Protein AF-A0AAV7RKE3-F1 (afdb_monomer_lite)

Radius of gyration: 42.84 Å; chains: 1; bounding box: 115×54×84 Å

Structure (mmCIF, N/CA/C/O backbone):
data_AF-A0AAV7RKE3-F1
#
_entry.id   AF-A0AAV7RKE3-F1
#
loop_
_atom_site.group_PDB
_atom_site.id
_atom_site.type_symbol
_atom_site.label_atom_id
_atom_site.label_alt_id
_atom_site.label_comp_id
_atom_site.label_asym_id
_atom_site.label_entity_id
_atom_site.label_seq_id
_atom_site.pdbx_PDB_ins_code
_atom_site.Cartn_x
_atom_site.Cartn_y
_atom_site.Cartn_z
_atom_site.occupancy
_atom_site.B_iso_or_equiv
_atom_site.auth_seq_id
_atom_site.auth_comp_id
_atom_site.auth_asym_id
_atom_site.auth_atom_id
_atom_site.pdbx_PDB_model_num
ATOM 1 N N . MET A 1 1 ? 81.530 -43.177 -35.221 1.00 38.88 1 MET A N 1
ATOM 2 C CA . MET A 1 1 ? 80.229 -43.558 -35.793 1.00 38.88 1 MET A CA 1
ATOM 3 C C . MET A 1 1 ? 79.414 -42.283 -35.868 1.00 38.88 1 MET A C 1
ATOM 5 O O . MET A 1 1 ? 78.929 -41.837 -34.839 1.00 38.88 1 MET A O 1
ATOM 9 N N . ASP A 1 2 ? 79.504 -41.658 -37.044 1.00 41.25 2 ASP A N 1
ATOM 10 C CA . ASP A 1 2 ? 78.517 -40.848 -37.783 1.00 41.25 2 ASP A CA 1
ATOM 11 C C . ASP A 1 2 ? 77.630 -39.902 -36.951 1.00 41.25 2 ASP A C 1
ATOM 13 O O . ASP A 1 2 ? 76.794 -40.354 -36.177 1.00 41.25 2 ASP A O 1
ATOM 17 N N . LEU A 1 3 ? 77.849 -38.578 -36.924 1.00 44.31 3 LEU A N 1
ATOM 18 C CA . LEU A 1 3 ? 77.671 -37.556 -37.980 1.00 44.31 3 LEU A CA 1
ATOM 19 C C . LEU A 1 3 ? 76.342 -37.651 -38.743 1.00 44.31 3 LEU A C 1
ATOM 21 O O . LEU A 1 3 ? 76.188 -38.504 -39.607 1.00 44.31 3 LEU A O 1
ATOM 25 N N . CYS A 1 4 ? 75.461 -36.682 -38.472 1.00 41.50 4 CYS A N 1
ATOM 26 C CA . CYS A 1 4 ? 74.730 -35.918 -39.488 1.00 41.50 4 CYS A CA 1
ATOM 27 C C . CYS A 1 4 ? 74.447 -34.513 -38.927 1.00 41.50 4 CYS A C 1
ATOM 29 O O . CYS A 1 4 ? 73.535 -34.307 -38.126 1.00 41.50 4 CYS A O 1
ATOM 31 N N . GLU A 1 5 ? 75.311 -33.586 -39.332 1.00 41.19 5 GLU A N 1
ATOM 32 C CA . GLU A 1 5 ? 75.186 -32.130 -39.253 1.00 41.19 5 GLU A CA 1
ATOM 33 C C . GLU A 1 5 ? 74.242 -31.615 -40.353 1.00 41.19 5 GLU A C 1
ATOM 35 O O . GLU A 1 5 ? 73.958 -32.326 -41.319 1.00 41.19 5 GLU A O 1
ATOM 40 N N . GLY A 1 6 ? 73.796 -30.361 -40.242 1.00 36.50 6 GLY A N 1
ATOM 41 C CA . GLY A 1 6 ? 73.124 -29.683 -41.352 1.00 36.50 6 GLY A CA 1
ATOM 42 C C . GLY A 1 6 ? 72.354 -28.428 -40.962 1.00 36.50 6 GLY A C 1
ATOM 43 O O . GLY A 1 6 ? 71.167 -28.324 -41.256 1.00 36.50 6 GLY A O 1
ATOM 44 N N . VAL A 1 7 ? 73.015 -27.490 -40.286 1.00 48.03 7 VAL A N 1
ATOM 45 C CA . VAL A 1 7 ? 72.640 -26.070 -40.305 1.00 48.03 7 VAL A CA 1
ATOM 46 C C . VAL A 1 7 ? 73.562 -25.458 -41.348 1.00 48.03 7 VAL A C 1
ATOM 48 O O . VAL A 1 7 ? 74.752 -25.697 -41.223 1.00 48.03 7 VAL A O 1
ATOM 51 N N . ASP A 1 8 ? 73.030 -24.796 -42.378 1.00 40.38 8 ASP A N 1
ATOM 52 C CA . ASP A 1 8 ? 73.677 -23.680 -43.091 1.00 40.38 8 ASP A CA 1
ATOM 53 C C . ASP A 1 8 ? 72.902 -23.315 -44.365 1.00 40.38 8 ASP A C 1
ATOM 55 O O . ASP A 1 8 ? 72.666 -24.156 -45.231 1.00 40.38 8 ASP A O 1
ATOM 59 N N . ALA A 1 9 ? 72.547 -22.035 -44.477 1.00 40.62 9 ALA A N 1
ATOM 60 C CA . ALA A 1 9 ? 72.647 -21.229 -45.698 1.00 40.62 9 ALA A CA 1
ATOM 61 C C . ALA A 1 9 ? 72.200 -19.798 -45.331 1.00 40.62 9 ALA A C 1
ATOM 63 O O . ALA A 1 9 ? 71.018 -19.558 -45.105 1.00 40.62 9 ALA A O 1
ATOM 64 N N . HIS A 1 10 ? 73.136 -18.925 -44.958 1.00 37.94 10 HIS A N 1
ATOM 65 C CA . HIS A 1 10 ? 73.900 -18.015 -45.827 1.00 37.94 10 HIS A CA 1
ATOM 66 C C . HIS A 1 10 ? 73.144 -16.722 -46.174 1.00 37.94 10 HIS A C 1
ATOM 68 O O . HIS A 1 10 ? 72.184 -16.734 -46.939 1.00 37.94 10 HIS A O 1
ATOM 74 N N . ASP A 1 11 ? 73.658 -15.618 -45.627 1.00 39.56 11 ASP A N 1
ATOM 75 C CA . ASP A 1 11 ? 73.337 -14.237 -45.988 1.00 39.56 11 ASP A CA 1
ATOM 76 C C . ASP A 1 11 ? 73.749 -13.897 -47.441 1.00 39.56 11 ASP A C 1
ATOM 78 O O . ASP A 1 11 ? 74.844 -14.253 -47.884 1.00 39.56 11 ASP A O 1
ATOM 82 N N . ASP A 1 12 ? 72.821 -13.206 -48.118 1.00 44.16 12 ASP A N 1
ATOM 83 C CA . ASP A 1 12 ? 72.813 -12.265 -49.262 1.00 44.16 12 ASP A CA 1
ATOM 84 C C . ASP A 1 12 ? 74.003 -12.120 -50.242 1.00 44.16 12 ASP A C 1
ATOM 86 O O . ASP A 1 12 ? 75.181 -12.133 -49.880 1.00 44.16 12 ASP A O 1
ATOM 90 N N . PRO A 1 13 ? 73.693 -11.743 -51.505 1.00 47.22 13 PRO A N 1
ATOM 91 C CA . PRO A 1 13 ? 74.026 -10.361 -51.869 1.00 47.22 13 PRO A CA 1
ATOM 92 C C . PRO A 1 13 ? 72.956 -9.605 -52.679 1.00 47.22 13 PRO A C 1
ATOM 94 O O . PRO A 1 13 ? 72.326 -10.111 -53.607 1.00 47.22 13 PRO A O 1
ATOM 97 N N . ILE A 1 14 ? 72.860 -8.313 -52.358 1.00 47.78 14 ILE A N 1
ATOM 98 C CA . ILE A 1 14 ? 72.198 -7.245 -53.113 1.00 47.78 14 ILE A CA 1
ATOM 99 C C . ILE A 1 14 ? 72.732 -7.185 -54.550 1.00 47.78 14 ILE A C 1
ATOM 101 O O . ILE A 1 14 ? 73.935 -7.020 -54.758 1.00 47.78 14 ILE A O 1
ATOM 105 N N . LEU A 1 15 ? 71.833 -7.184 -55.540 1.00 38.34 15 LEU A N 1
ATOM 106 C CA . LEU A 1 15 ? 72.130 -6.685 -56.883 1.00 38.34 15 LEU A CA 1
ATOM 107 C C . LEU A 1 15 ? 70.871 -6.131 -57.568 1.00 38.34 15 LEU A C 1
ATOM 109 O O . LEU A 1 15 ? 70.030 -6.895 -58.022 1.00 38.34 15 LEU A O 1
ATOM 113 N N . ASN A 1 16 ? 70.862 -4.795 -57.710 1.00 36.22 16 ASN A N 1
ATOM 114 C CA . ASN A 1 16 ? 70.240 -4.003 -58.785 1.00 36.22 16 ASN A CA 1
ATOM 115 C C . ASN A 1 16 ? 68.702 -4.040 -58.931 1.00 36.22 16 ASN A C 1
ATOM 117 O O . ASN A 1 16 ? 68.051 -5.040 -58.704 1.00 36.22 16 ASN A O 1
ATOM 121 N N . LEU A 1 17 ? 67.997 -3.016 -59.400 1.00 38.38 17 LEU A N 1
ATOM 122 C CA . LEU A 1 17 ? 68.273 -1.661 -59.871 1.00 38.38 17 LEU A CA 1
ATOM 123 C C . LEU A 1 17 ? 66.873 -1.063 -60.109 1.00 38.38 17 LEU A C 1
ATOM 125 O O . LEU A 1 17 ? 65.964 -1.769 -60.533 1.00 38.38 17 LEU A O 1
ATOM 129 N N . MET A 1 18 ? 66.717 0.224 -59.810 1.00 41.56 18 MET A N 1
ATOM 130 C CA . MET A 1 18 ? 65.659 1.135 -60.270 1.00 41.56 18 MET A CA 1
ATOM 131 C C . MET A 1 18 ? 64.805 0.622 -61.450 1.00 41.56 18 MET A C 1
ATOM 133 O O . MET A 1 18 ? 65.352 0.361 -62.520 1.00 41.56 18 MET A O 1
ATOM 137 N N . GLY A 1 19 ? 63.471 0.621 -61.328 1.00 39.88 19 GLY A N 1
ATOM 138 C CA . GLY A 1 19 ? 62.633 0.592 -62.531 1.00 39.88 19 GLY A CA 1
ATOM 139 C C . GLY A 1 19 ? 61.206 0.083 -62.384 1.00 39.88 19 GLY A C 1
ATOM 140 O O . GLY A 1 19 ? 60.963 -1.105 -62.516 1.00 39.88 19 GLY A O 1
ATOM 141 N N . THR A 1 20 ? 60.279 1.037 -62.269 1.00 43.44 20 THR A N 1
ATOM 142 C CA . THR A 1 20 ? 58.909 1.021 -62.825 1.00 43.44 20 THR A CA 1
ATOM 143 C C . THR A 1 20 ? 57.912 -0.027 -62.319 1.00 43.44 20 THR A C 1
ATOM 145 O O . THR A 1 20 ? 58.087 -1.232 -62.446 1.00 43.44 20 THR A O 1
ATOM 148 N N . GLY A 1 21 ? 56.813 0.495 -61.769 1.00 50.25 21 GLY A N 1
ATOM 149 C CA . GLY A 1 21 ? 55.767 -0.256 -61.095 1.00 50.25 21 GLY A CA 1
ATOM 150 C C . GLY A 1 21 ? 55.020 -1.255 -61.969 1.00 50.25 21 GLY A C 1
ATOM 151 O O . GLY A 1 21 ? 54.768 -1.027 -63.150 1.00 50.25 21 GLY A O 1
ATOM 152 N N . ILE A 1 22 ? 54.594 -2.331 -61.318 1.00 40.78 22 ILE A N 1
ATOM 153 C CA . ILE A 1 22 ? 53.557 -3.230 -61.802 1.00 40.78 22 ILE A CA 1
ATOM 154 C C . ILE A 1 22 ? 52.676 -3.536 -60.591 1.00 40.78 22 ILE A C 1
ATOM 156 O O . ILE A 1 22 ? 53.090 -4.226 -59.661 1.00 40.78 22 ILE A O 1
ATOM 160 N N . ALA A 1 23 ? 51.474 -2.960 -60.580 1.00 46.78 23 ALA A N 1
ATOM 161 C CA . ALA A 1 23 ? 50.403 -3.432 -59.718 1.00 46.78 23 ALA A CA 1
ATOM 162 C C . ALA A 1 23 ? 50.054 -4.858 -60.166 1.00 46.78 23 ALA A C 1
ATOM 164 O O . ALA A 1 23 ? 49.693 -5.077 -61.321 1.00 46.78 23 ALA A O 1
ATOM 165 N N . LEU A 1 24 ? 50.217 -5.826 -59.268 1.00 51.19 24 LEU A N 1
ATOM 166 C CA . LEU A 1 24 ? 49.748 -7.196 -59.449 1.00 51.19 24 LEU A CA 1
ATOM 167 C C . LEU A 1 24 ? 48.619 -7.452 -58.447 1.00 51.19 24 LEU A C 1
ATOM 169 O O . LEU A 1 24 ? 48.775 -8.239 -57.517 1.00 51.19 24 LEU A O 1
ATOM 173 N N . ASP A 1 25 ? 47.482 -6.774 -58.600 1.00 51.16 25 ASP A N 1
ATOM 174 C CA . ASP A 1 25 ? 46.241 -7.211 -57.968 1.00 51.16 25 ASP A CA 1
ATOM 175 C C . ASP A 1 25 ? 45.499 -8.139 -58.937 1.00 51.16 25 ASP A C 1
ATOM 177 O O . ASP A 1 25 ? 44.834 -7.738 -59.887 1.00 51.16 25 ASP A O 1
ATOM 181 N N . GLY A 1 26 ? 45.669 -9.442 -58.712 1.00 60.81 26 GLY A N 1
ATOM 182 C CA . GLY A 1 26 ? 45.056 -10.511 -59.495 1.00 60.81 26 GLY A CA 1
ATOM 183 C C . GLY A 1 26 ? 43.530 -10.547 -59.391 1.00 60.81 26 GLY A C 1
ATOM 184 O O . GLY A 1 26 ? 42.969 -11.455 -58.783 1.00 60.81 26 GLY A O 1
ATOM 185 N N . THR A 1 27 ? 42.839 -9.610 -60.037 1.00 63.62 27 THR A N 1
ATOM 186 C CA . THR A 1 27 ? 41.395 -9.691 -60.258 1.00 63.62 27 THR A CA 1
ATOM 187 C C . THR A 1 27 ? 41.108 -9.923 -61.738 1.00 63.62 27 THR A C 1
ATOM 189 O O . THR A 1 27 ? 41.382 -9.097 -62.605 1.00 63.62 27 THR A O 1
ATOM 192 N N . CYS A 1 28 ? 40.554 -11.099 -62.051 1.00 56.06 28 CYS A N 1
ATOM 193 C CA . CYS A 1 28 ? 39.957 -11.342 -63.361 1.00 56.06 28 CYS A CA 1
ATOM 194 C C . CYS A 1 28 ? 38.825 -10.323 -63.586 1.00 56.06 28 CYS A C 1
ATOM 196 O O . CYS A 1 28 ? 37.996 -10.156 -62.685 1.00 56.06 28 CYS A O 1
ATOM 198 N N . PRO A 1 29 ? 38.732 -9.676 -64.764 1.00 65.31 29 PRO A N 1
ATOM 199 C CA . PRO A 1 29 ? 37.670 -8.722 -65.052 1.00 65.31 29 PRO A CA 1
ATOM 200 C C . PRO A 1 29 ? 36.319 -9.446 -65.086 1.00 65.31 29 PRO A C 1
ATOM 202 O O . PRO A 1 29 ? 35.909 -10.051 -66.076 1.00 65.31 29 PRO A O 1
ATOM 205 N N . SER A 1 30 ? 35.622 -9.400 -63.955 1.00 69.44 30 SER A N 1
ATOM 206 C CA . SER A 1 30 ? 34.231 -9.809 -63.835 1.00 69.44 30 SER A CA 1
ATOM 207 C C . SER A 1 30 ? 33.377 -8.891 -64.712 1.00 69.44 30 SER A C 1
ATOM 209 O O . SER A 1 30 ? 33.377 -7.677 -64.530 1.00 69.44 30 SER A O 1
ATOM 211 N N . LYS A 1 31 ? 32.585 -9.466 -65.628 1.00 80.25 31 LYS A N 1
ATOM 212 C CA . LYS A 1 31 ? 31.555 -8.734 -66.396 1.00 80.25 31 LYS A CA 1
ATOM 213 C C . LYS A 1 31 ? 30.445 -8.152 -65.505 1.00 80.25 31 LYS A C 1
ATOM 215 O O . LYS A 1 31 ? 29.599 -7.403 -65.988 1.00 80.25 31 LYS A O 1
ATOM 220 N N . PHE A 1 32 ? 30.418 -8.512 -64.223 1.00 80.81 32 PHE A N 1
ATOM 221 C CA . PHE A 1 32 ? 29.442 -8.036 -63.256 1.00 80.81 32 PHE A CA 1
ATOM 222 C C . PHE A 1 32 ? 29.970 -6.833 -62.484 1.00 80.81 32 PHE A C 1
ATOM 224 O O . PHE A 1 32 ? 31.133 -6.797 -62.076 1.00 80.81 32 PHE A O 1
ATOM 231 N N . LYS A 1 33 ? 29.071 -5.875 -62.243 1.00 82.38 33 LYS A N 1
ATOM 232 C CA . LYS A 1 33 ? 29.324 -4.747 -61.346 1.00 82.38 33 LYS A CA 1
ATOM 233 C C . LYS A 1 33 ? 29.688 -5.267 -59.946 1.00 82.38 33 LYS A C 1
ATOM 235 O O . LYS A 1 33 ? 29.134 -6.290 -59.528 1.00 82.38 33 LYS A O 1
ATOM 240 N N . PRO A 1 34 ? 30.577 -4.573 -59.213 1.00 83.31 34 PRO A N 1
ATOM 241 C CA . PRO A 1 34 ? 30.867 -4.914 -57.827 1.00 83.31 34 PRO A CA 1
ATOM 242 C C . PRO A 1 34 ? 29.577 -4.924 -57.000 1.00 83.31 34 PRO A C 1
ATOM 244 O O . PRO A 1 34 ? 28.627 -4.189 -57.292 1.00 83.31 34 PRO A O 1
ATOM 247 N N . LYS A 1 35 ? 29.535 -5.787 -55.978 1.00 83.19 35 LYS A N 1
ATOM 248 C CA . LYS A 1 35 ? 28.378 -5.886 -55.081 1.00 83.19 35 LYS A CA 1
ATOM 249 C C . LYS A 1 35 ? 28.107 -4.521 -54.446 1.00 83.19 35 LYS A C 1
ATOM 251 O O . LYS A 1 35 ? 29.038 -3.827 -54.043 1.00 83.19 35 LYS A O 1
ATOM 256 N N . SER A 1 36 ? 26.830 -4.155 -54.363 1.00 84.56 36 SER A N 1
ATOM 257 C CA . SER A 1 36 ? 26.408 -2.920 -53.706 1.00 84.56 36 SER A CA 1
ATOM 258 C C . SER A 1 36 ? 26.825 -2.930 -52.234 1.00 84.56 36 SER A C 1
ATOM 260 O O . SER A 1 36 ? 26.585 -3.911 -51.533 1.00 84.56 36 SER A O 1
ATOM 262 N N . THR A 1 37 ? 27.409 -1.828 -51.768 1.00 84.94 3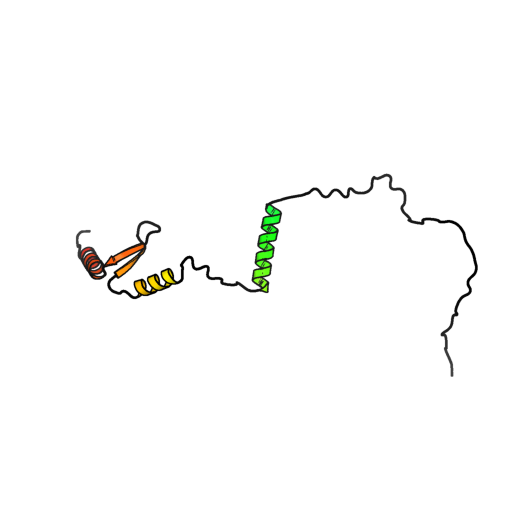7 THR A N 1
ATOM 263 C CA . THR A 1 37 ? 27.663 -1.547 -50.345 1.00 84.94 37 THR A CA 1
ATOM 264 C C . THR A 1 37 ? 26.482 -0.840 -49.677 1.00 84.94 37 THR A C 1
ATOM 266 O O . THR A 1 37 ? 26.589 -0.404 -48.533 1.00 84.94 37 THR A O 1
ATOM 269 N N . PHE A 1 38 ? 25.355 -0.700 -50.384 1.00 81.94 38 PHE A N 1
ATOM 270 C CA . PHE A 1 38 ? 24.173 -0.030 -49.865 1.00 81.94 38 PHE A CA 1
ATOM 271 C C . PHE A 1 38 ? 23.585 -0.804 -48.686 1.00 81.94 38 PHE A C 1
ATOM 273 O O . PHE A 1 38 ? 22.974 -1.861 -48.848 1.00 81.94 38 PHE A O 1
ATOM 280 N N . LEU A 1 39 ? 23.749 -0.226 -47.504 1.00 72.94 39 LEU A N 1
ATOM 281 C CA . LEU A 1 39 ? 23.026 -0.586 -46.301 1.00 72.94 39 LEU A CA 1
ATOM 282 C C . LEU A 1 39 ? 21.992 0.523 -46.084 1.00 72.94 39 LEU A C 1
ATOM 284 O O . LEU A 1 39 ? 22.387 1.640 -45.735 1.00 72.94 39 LEU A O 1
ATOM 288 N N . PRO A 1 40 ? 20.695 0.283 -46.352 1.00 72.56 40 PRO A N 1
ATOM 289 C CA . PRO A 1 40 ? 19.687 1.284 -46.048 1.00 72.56 40 PRO A CA 1
ATOM 290 C C . PRO A 1 40 ? 19.711 1.566 -44.547 1.00 72.56 40 PRO A C 1
ATOM 292 O O . PRO A 1 40 ? 19.945 0.662 -43.743 1.00 72.56 40 PRO A O 1
ATOM 295 N N . ALA A 1 41 ? 19.444 2.812 -44.161 1.00 71.94 41 ALA A N 1
ATOM 296 C CA . ALA A 1 41 ? 19.176 3.137 -42.769 1.00 71.94 41 ALA A CA 1
ATOM 297 C C . ALA A 1 41 ? 17.845 2.474 -42.373 1.00 71.94 41 ALA A C 1
ATOM 299 O O . ALA A 1 41 ? 16.771 3.040 -42.563 1.00 71.94 41 ALA A O 1
ATOM 300 N N . ILE A 1 42 ? 17.914 1.229 -41.902 1.00 74.12 42 ILE A N 1
ATOM 301 C CA . ILE A 1 42 ? 16.763 0.489 -41.392 1.00 74.12 42 ILE A CA 1
ATOM 302 C C . ILE A 1 42 ? 16.583 0.926 -39.942 1.00 74.12 42 ILE A C 1
ATOM 304 O O . ILE A 1 42 ? 17.246 0.409 -39.048 1.00 74.12 42 ILE A O 1
ATOM 308 N N . HIS A 1 43 ? 15.698 1.891 -39.714 1.00 77.88 43 HIS A N 1
ATOM 309 C CA . HIS A 1 43 ? 15.126 2.097 -38.391 1.00 77.88 43 HIS A CA 1
ATOM 310 C C . HIS A 1 43 ? 13.888 1.211 -38.290 1.00 77.88 43 HIS A C 1
ATOM 312 O O . HIS A 1 43 ? 12.955 1.335 -39.085 1.00 77.88 43 HIS A O 1
ATOM 318 N N . CYS A 1 44 ? 13.920 0.256 -37.370 1.00 82.06 44 CYS A N 1
ATOM 319 C CA . CYS A 1 44 ? 12.815 -0.651 -37.138 1.00 82.06 44 CYS A CA 1
ATOM 320 C C . CYS A 1 44 ? 12.573 -0.724 -35.640 1.00 82.06 44 CYS A C 1
ATOM 322 O O . CYS A 1 44 ? 13.360 -1.335 -34.919 1.00 82.06 44 CYS A O 1
ATOM 324 N N . ASP A 1 45 ? 11.443 -0.173 -35.200 1.00 87.69 45 ASP A N 1
ATOM 325 C CA . ASP A 1 45 ? 11.040 -0.189 -33.792 1.00 87.69 45 ASP A CA 1
ATOM 326 C C . ASP A 1 45 ? 11.069 -1.605 -33.204 1.00 87.69 45 ASP A C 1
ATOM 328 O O . ASP A 1 45 ? 11.410 -1.804 -32.041 1.00 87.69 45 ASP A O 1
ATOM 332 N N . ALA A 1 46 ? 10.745 -2.619 -34.016 1.00 87.56 46 ALA A N 1
ATOM 333 C CA . ALA A 1 46 ? 10.781 -4.012 -33.589 1.00 87.56 46 ALA A CA 1
ATOM 334 C C . ALA A 1 46 ? 12.203 -4.484 -33.241 1.00 87.56 46 ALA A C 1
ATOM 336 O O . ALA A 1 46 ? 12.372 -5.219 -32.266 1.00 87.56 46 ALA A O 1
ATOM 337 N N . LEU A 1 47 ? 13.218 -4.051 -33.998 1.00 87.88 47 LEU A N 1
ATOM 338 C CA . LEU A 1 47 ? 14.620 -4.360 -33.708 1.00 87.88 47 LEU A CA 1
ATOM 339 C C . LEU A 1 47 ? 15.097 -3.615 -32.459 1.00 87.88 47 LEU A C 1
ATOM 341 O O . LEU A 1 47 ? 15.725 -4.232 -31.602 1.00 87.88 47 LEU A O 1
ATOM 345 N N . ASP A 1 48 ? 14.713 -2.350 -32.294 1.00 90.69 48 ASP A N 1
ATOM 346 C CA . ASP A 1 48 ? 15.091 -1.546 -31.125 1.00 90.69 48 ASP A CA 1
ATOM 347 C C . ASP A 1 48 ? 14.460 -2.088 -29.829 1.00 90.69 48 ASP A C 1
ATOM 349 O O . ASP A 1 48 ? 15.099 -2.183 -28.776 1.00 90.69 48 ASP A O 1
ATOM 353 N N . VAL A 1 49 ? 13.189 -2.503 -29.893 1.00 95.31 49 VAL A N 1
ATOM 354 C CA . VAL A 1 49 ? 12.491 -3.159 -28.777 1.00 95.31 49 VAL A CA 1
ATOM 355 C C . VAL A 1 49 ? 13.159 -4.485 -28.432 1.00 95.31 49 VAL A C 1
ATOM 357 O O . VAL A 1 49 ? 13.362 -4.777 -27.248 1.00 95.31 49 VAL A O 1
ATOM 360 N N . PHE A 1 50 ? 13.503 -5.277 -29.447 1.00 94.88 50 PHE A N 1
ATOM 361 C CA . PHE A 1 50 ? 14.184 -6.551 -29.263 1.00 94.88 50 PHE A CA 1
ATOM 362 C C . PHE A 1 50 ? 15.557 -6.364 -28.606 1.00 94.88 50 PHE A C 1
ATOM 364 O O . PHE A 1 50 ? 15.844 -7.014 -27.597 1.00 94.88 50 PHE A O 1
ATOM 371 N N . GLU A 1 51 ? 16.373 -5.440 -29.118 1.00 94.56 51 GLU A N 1
ATOM 372 C CA . GLU A 1 51 ? 17.688 -5.108 -28.567 1.00 94.56 51 GLU A CA 1
ATOM 373 C C . GLU A 1 51 ? 17.577 -4.683 -27.099 1.00 94.56 51 GLU A C 1
ATOM 375 O O . GLU A 1 51 ? 18.306 -5.186 -26.232 1.00 94.56 51 GLU A O 1
ATOM 380 N N . ARG A 1 52 ? 16.618 -3.804 -26.790 1.00 94.44 52 ARG A N 1
ATOM 381 C CA . ARG A 1 52 ? 16.362 -3.337 -25.425 1.00 94.44 52 ARG A CA 1
ATOM 382 C C . ARG A 1 52 ? 15.999 -4.484 -24.487 1.00 94.44 52 ARG A C 1
ATOM 384 O O . ARG A 1 52 ? 16.550 -4.565 -23.384 1.00 94.44 52 A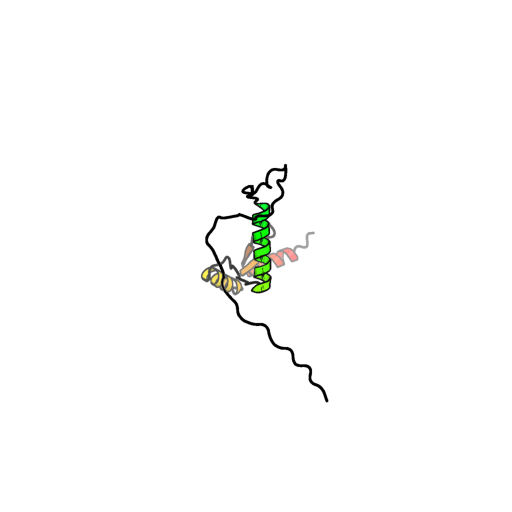RG A O 1
ATOM 391 N N . GLU A 1 53 ? 15.085 -5.364 -24.893 1.00 95.31 53 GLU A N 1
ATOM 392 C CA . GLU A 1 53 ? 14.616 -6.447 -24.024 1.00 95.31 53 GLU A CA 1
ATOM 393 C C . GLU A 1 53 ? 15.693 -7.520 -23.82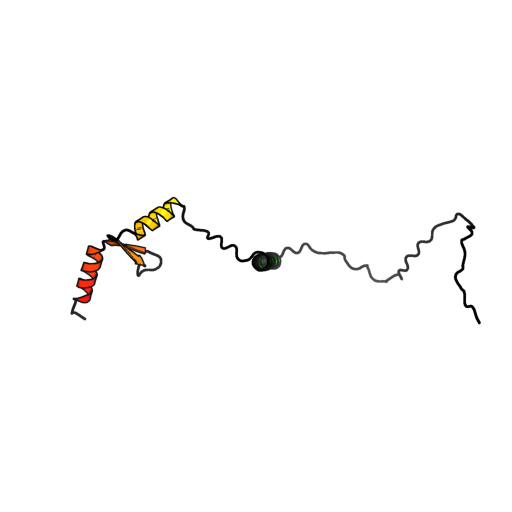4 1.00 95.31 53 GLU A C 1
ATOM 395 O O . GLU A 1 53 ? 15.891 -7.988 -22.701 1.00 95.31 53 GLU A O 1
ATOM 400 N N . MET A 1 54 ? 16.461 -7.850 -24.865 1.00 95.94 54 MET A N 1
ATOM 401 C CA . MET A 1 54 ? 17.606 -8.758 -24.747 1.00 95.94 54 MET A CA 1
ATOM 402 C C . MET A 1 54 ? 18.689 -8.182 -23.835 1.00 95.94 54 MET A C 1
ATOM 404 O O . MET A 1 54 ? 19.167 -8.859 -22.923 1.00 95.94 54 MET A O 1
ATOM 408 N N . THR A 1 55 ? 19.017 -6.899 -23.994 1.00 93.94 55 THR A N 1
ATOM 409 C CA . THR A 1 55 ? 19.988 -6.213 -23.132 1.00 93.94 55 THR A CA 1
ATOM 410 C C . THR A 1 55 ? 19.546 -6.229 -21.668 1.00 93.94 55 THR A C 1
ATOM 412 O O . THR A 1 55 ? 20.351 -6.475 -20.767 1.00 93.94 55 THR A 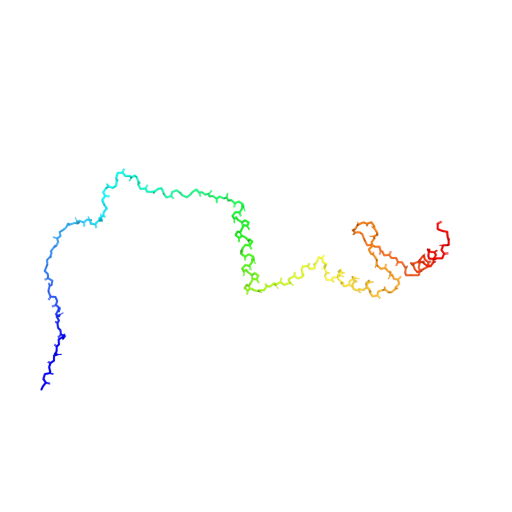O 1
ATOM 415 N N . LYS A 1 56 ? 18.254 -6.006 -21.407 1.00 92.25 56 LYS A N 1
ATOM 416 C CA . LYS A 1 56 ? 17.662 -6.090 -20.066 1.00 92.25 56 LYS A CA 1
ATOM 417 C C . LYS A 1 56 ? 17.774 -7.500 -19.480 1.00 92.25 56 LYS A C 1
ATOM 419 O O . LYS A 1 56 ? 18.135 -7.632 -18.310 1.00 92.25 56 LYS A O 1
ATOM 424 N N . GLN A 1 57 ? 17.519 -8.543 -20.271 1.00 90.25 57 GLN A N 1
ATOM 425 C CA . GLN A 1 57 ? 17.676 -9.933 -19.830 1.00 90.25 57 GLN A CA 1
ATOM 426 C C . GLN A 1 57 ? 19.134 -10.266 -19.489 1.00 90.25 57 GLN A C 1
ATOM 428 O O . GLN A 1 57 ? 19.400 -10.796 -18.411 1.00 90.25 57 GLN A O 1
ATOM 433 N N . VAL A 1 58 ? 20.092 -9.880 -20.338 1.00 94.56 58 VAL A N 1
ATOM 434 C CA . VAL A 1 58 ? 21.529 -10.091 -20.083 1.00 94.56 58 VAL A CA 1
ATOM 435 C C . VAL A 1 58 ? 21.985 -9.356 -18.821 1.00 94.56 58 VAL A C 1
ATOM 437 O O . VAL A 1 58 ? 22.690 -9.932 -17.992 1.00 94.56 58 VAL A O 1
ATOM 440 N N . LYS A 1 59 ? 21.548 -8.104 -18.625 1.00 91.19 59 LYS A N 1
ATOM 441 C CA . LYS A 1 59 ? 21.830 -7.338 -17.399 1.00 91.19 59 LYS A CA 1
ATOM 442 C C . LYS A 1 59 ? 21.253 -8.025 -16.160 1.00 91.19 59 LYS A C 1
ATOM 444 O O . LYS A 1 59 ? 21.957 -8.146 -15.162 1.00 91.19 59 LYS A O 1
ATOM 449 N N . LYS A 1 60 ? 20.018 -8.531 -16.233 1.00 88.12 60 LYS A N 1
ATOM 450 C CA . LYS A 1 60 ? 19.382 -9.287 -15.143 1.00 88.12 60 LYS A CA 1
ATOM 451 C C . LYS A 1 60 ? 20.154 -10.564 -14.794 1.00 88.12 60 LYS A C 1
ATOM 453 O O . LYS A 1 60 ? 20.270 -10.885 -13.617 1.00 88.12 60 LYS A O 1
ATOM 458 N N . LEU A 1 61 ? 20.685 -11.280 -15.788 1.00 88.69 61 LEU A N 1
ATOM 459 C CA . LEU A 1 61 ? 21.501 -12.480 -15.560 1.00 88.69 61 LEU A CA 1
ATOM 460 C C . LEU A 1 61 ? 22.861 -12.147 -14.936 1.00 88.69 61 LEU A C 1
ATOM 462 O O . LEU A 1 61 ? 23.296 -12.839 -14.023 1.00 88.69 61 LEU A O 1
ATOM 466 N N . ARG A 1 62 ? 23.524 -11.085 -15.410 1.00 90.31 62 ARG A N 1
ATOM 467 C CA . ARG A 1 62 ? 24.865 -10.696 -14.942 1.00 90.31 62 ARG A CA 1
ATOM 468 C C . ARG A 1 62 ? 24.877 -10.062 -13.555 1.00 90.31 62 ARG A C 1
ATOM 470 O O . ARG A 1 62 ? 25.781 -10.342 -12.778 1.00 90.31 62 ARG A O 1
ATOM 477 N N . TYR A 1 63 ? 23.915 -9.191 -13.269 1.00 87.69 63 TYR A N 1
ATOM 478 C CA . TYR A 1 63 ? 23.902 -8.374 -12.051 1.00 87.69 63 TYR A CA 1
ATOM 479 C C . TYR A 1 63 ? 22.818 -8.803 -11.051 1.00 87.69 63 TYR A C 1
ATOM 481 O O . TYR A 1 63 ? 22.690 -8.205 -9.986 1.00 87.69 63 TYR A O 1
ATOM 489 N N . GLY A 1 64 ? 22.031 -9.833 -11.381 1.00 81.62 64 GLY A N 1
ATOM 490 C CA . GLY A 1 64 ? 20.850 -10.227 -10.621 1.00 81.62 64 GLY A CA 1
ATOM 491 C C . GLY A 1 64 ? 19.678 -9.256 -10.804 1.00 81.62 64 GLY A C 1
ATOM 492 O O . GLY A 1 64 ? 19.766 -8.225 -11.476 1.00 81.62 64 GLY A O 1
ATOM 493 N N . VAL A 1 65 ? 18.534 -9.584 -10.198 1.00 74.06 65 VAL A N 1
ATOM 494 C CA . VAL A 1 65 ? 17.439 -8.617 -10.069 1.00 74.06 65 VAL A CA 1
ATOM 495 C C . VAL A 1 65 ? 17.856 -7.609 -9.008 1.00 74.06 65 VAL A C 1
ATOM 497 O O . VAL A 1 65 ? 17.780 -7.903 -7.816 1.00 74.06 65 VAL A O 1
ATOM 500 N N . MET A 1 66 ? 18.266 -6.410 -9.428 1.00 64.00 66 MET A N 1
ATOM 501 C CA . MET A 1 66 ? 18.257 -5.263 -8.526 1.00 64.00 66 MET A CA 1
ATOM 502 C C . MET A 1 66 ? 16.798 -5.022 -8.154 1.00 64.00 66 MET A C 1
ATOM 504 O O . MET A 1 66 ? 16.030 -4.461 -8.934 1.00 64.00 66 MET A O 1
ATOM 508 N N . ASN A 1 67 ? 16.390 -5.532 -6.994 1.00 61.78 67 ASN A N 1
ATOM 509 C CA . ASN A 1 67 ? 15.052 -5.345 -6.457 1.00 61.78 67 ASN A CA 1
ATOM 510 C C . ASN A 1 67 ? 14.978 -3.917 -5.909 1.00 61.78 67 ASN A C 1
ATOM 512 O O . ASN A 1 67 ? 14.937 -3.693 -4.699 1.00 61.78 67 ASN A O 1
ATOM 516 N N . VAL A 1 68 ? 15.061 -2.938 -6.814 1.00 61.91 68 VAL A N 1
ATOM 517 C CA . VAL A 1 68 ? 14.765 -1.552 -6.490 1.00 61.91 68 VAL A CA 1
ATOM 518 C C . VAL A 1 68 ? 13.271 -1.554 -6.234 1.00 61.91 68 VAL A C 1
ATOM 520 O O . VAL A 1 68 ? 12.456 -1.552 -7.156 1.00 61.91 68 VAL A O 1
ATOM 523 N N . LYS A 1 69 ? 12.905 -1.690 -4.959 1.00 63.94 69 LYS A N 1
ATOM 524 C CA . LYS A 1 69 ? 11.541 -1.451 -4.517 1.00 63.94 69 LYS A CA 1
ATOM 525 C C . LYS A 1 69 ? 11.288 0.021 -4.797 1.00 63.94 69 LYS A C 1
ATOM 527 O O . LYS A 1 69 ? 11.615 0.873 -3.976 1.00 63.94 69 LYS A O 1
ATOM 532 N N . ASN A 1 70 ? 10.759 0.312 -5.978 1.00 65.25 70 ASN A N 1
ATOM 533 C CA . ASN A 1 70 ? 10.194 1.609 -6.290 1.00 65.25 70 ASN A CA 1
ATOM 534 C C . ASN A 1 70 ? 8.936 1.713 -5.427 1.00 65.25 70 ASN A C 1
ATOM 536 O O . ASN A 1 70 ? 7.838 1.356 -5.849 1.00 65.25 70 ASN A O 1
ATOM 540 N N . ASN A 1 71 ? 9.119 2.078 -4.159 1.00 70.69 71 ASN A N 1
ATOM 541 C CA . ASN A 1 71 ? 8.001 2.418 -3.308 1.00 70.69 71 ASN A CA 1
ATOM 542 C C . ASN A 1 71 ? 7.391 3.679 -3.907 1.00 70.69 71 ASN A C 1
ATOM 544 O O . ASN A 1 71 ? 8.035 4.720 -3.963 1.00 70.69 71 ASN A O 1
ATOM 548 N N . ASN A 1 72 ? 6.131 3.588 -4.318 1.00 84.19 72 ASN A N 1
ATOM 549 C CA . ASN A 1 72 ? 5.356 4.741 -4.781 1.00 84.19 72 ASN A CA 1
ATOM 550 C C . ASN A 1 72 ? 4.970 5.691 -3.628 1.00 84.19 72 ASN A C 1
ATOM 552 O O . ASN A 1 72 ? 4.110 6.546 -3.798 1.00 84.19 72 ASN A O 1
ATOM 556 N N . LEU A 1 73 ? 5.556 5.499 -2.444 1.00 88.19 73 LEU A N 1
ATOM 557 C CA . LEU A 1 73 ? 5.284 6.247 -1.226 1.00 88.19 73 LEU A CA 1
ATOM 558 C C . LEU A 1 73 ?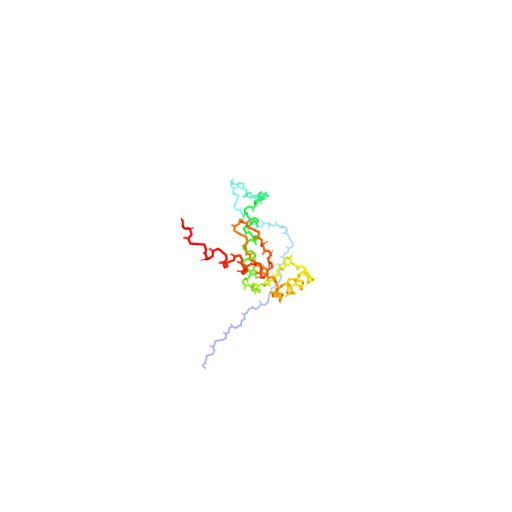 6.558 6.961 -0.794 1.00 88.19 73 LEU A C 1
ATOM 560 O O . LEU A 1 73 ? 7.633 6.352 -0.767 1.00 88.19 73 LEU A O 1
ATOM 564 N N . SER A 1 74 ? 6.422 8.227 -0.409 1.00 90.44 74 SER A N 1
ATOM 565 C CA . SER A 1 74 ? 7.485 8.942 0.293 1.00 90.44 74 SER A CA 1
ATOM 566 C C . SER A 1 74 ? 7.756 8.307 1.665 1.00 90.44 74 SER A C 1
ATOM 568 O O . SER A 1 74 ? 6.949 7.527 2.181 1.00 90.44 74 SER A O 1
ATOM 570 N N . GLY A 1 75 ? 8.891 8.648 2.282 1.00 90.19 75 GLY A N 1
ATOM 571 C CA . GLY A 1 75 ? 9.222 8.173 3.631 1.00 90.19 75 GLY A CA 1
ATOM 572 C C . GLY A 1 75 ? 8.160 8.555 4.669 1.00 90.19 75 GLY A C 1
ATOM 573 O O . GLY A 1 75 ? 7.742 7.709 5.455 1.00 90.19 75 GLY A O 1
ATOM 574 N N . GLU A 1 76 ? 7.659 9.790 4.607 1.00 93.75 76 GLU A N 1
ATOM 575 C CA . GLU A 1 76 ? 6.598 10.294 5.490 1.00 93.75 76 GLU A CA 1
ATOM 576 C C . GLU A 1 76 ? 5.277 9.546 5.284 1.00 93.75 76 GLU A C 1
ATOM 578 O O . GLU A 1 76 ? 4.647 9.118 6.246 1.00 93.75 76 GLU A O 1
ATOM 583 N N . GLN A 1 77 ? 4.879 9.314 4.029 1.00 92.50 77 GLN A N 1
ATOM 584 C CA . GLN A 1 77 ? 3.672 8.545 3.714 1.00 92.50 77 GLN A CA 1
ATOM 585 C C . GLN A 1 77 ? 3.787 7.100 4.192 1.00 92.50 77 GLN A C 1
ATOM 587 O O . GLN A 1 77 ? 2.821 6.523 4.690 1.00 92.50 77 GLN A O 1
ATOM 592 N N . TRP A 1 78 ? 4.971 6.504 4.046 1.00 92.44 78 TRP A N 1
ATOM 593 C CA . TRP A 1 78 ? 5.227 5.166 4.550 1.00 92.44 78 TRP A CA 1
ATOM 594 C C . TRP A 1 78 ? 5.123 5.124 6.075 1.00 92.44 78 TRP A C 1
ATOM 596 O O . TRP A 1 78 ? 4.468 4.225 6.599 1.00 92.44 78 TRP A O 1
ATOM 606 N N . GLN A 1 79 ? 5.700 6.101 6.779 1.00 94.56 79 GLN A N 1
ATOM 607 C CA . GLN A 1 79 ? 5.599 6.206 8.233 1.00 94.56 79 GLN A CA 1
ATOM 608 C C . GLN A 1 79 ? 4.145 6.379 8.688 1.00 94.56 79 GLN A C 1
ATOM 610 O O . GLN A 1 79 ? 3.680 5.593 9.512 1.00 94.56 79 GLN A O 1
ATOM 615 N N . ALA A 1 80 ? 3.406 7.315 8.089 1.00 94.06 80 ALA A N 1
ATOM 616 C CA . ALA A 1 80 ? 1.988 7.521 8.375 1.00 94.06 80 ALA A CA 1
ATOM 617 C C . ALA A 1 80 ? 1.169 6.241 8.137 1.00 94.06 80 ALA A C 1
ATOM 619 O O . ALA A 1 80 ? 0.307 5.890 8.938 1.00 94.06 80 ALA A O 1
ATOM 620 N N . LEU A 1 81 ? 1.477 5.477 7.082 1.00 92.06 81 LEU A N 1
ATOM 621 C CA . LEU A 1 81 ? 0.831 4.189 6.824 1.00 92.06 81 LEU A CA 1
ATOM 622 C C . LEU A 1 81 ? 1.171 3.136 7.892 1.00 92.06 81 LEU A C 1
ATOM 624 O O . LEU A 1 81 ? 0.315 2.320 8.233 1.00 92.06 81 LEU A O 1
ATOM 628 N N . GLN A 1 82 ? 2.402 3.116 8.415 1.00 93.38 82 GLN A N 1
ATOM 629 C CA . GLN A 1 82 ? 2.768 2.214 9.515 1.00 93.38 82 GLN A CA 1
ATOM 630 C C . GLN A 1 82 ? 2.073 2.591 10.822 1.00 93.38 82 GLN A C 1
ATOM 632 O O . GLN A 1 82 ? 1.685 1.701 11.575 1.00 93.38 82 GLN A O 1
ATOM 637 N N . GLU A 1 83 ? 1.919 3.883 11.095 1.00 95.31 83 GLU A N 1
ATOM 638 C CA . GLU A 1 83 ? 1.176 4.384 12.252 1.00 95.31 83 GLU A CA 1
ATOM 639 C C . GLU A 1 83 ? -0.306 4.020 12.134 1.00 95.31 83 GLU A C 1
ATOM 641 O O . GLU A 1 83 ? -0.851 3.391 13.039 1.00 95.31 83 GLU A O 1
ATOM 646 N N . LEU A 1 84 ? -0.915 4.265 10.971 1.00 93.44 84 LEU A N 1
ATOM 647 C CA . LEU A 1 84 ? -2.308 3.914 10.692 1.00 93.44 84 LEU A CA 1
ATOM 648 C C . LEU A 1 84 ? -2.573 2.405 10.828 1.00 93.44 84 LEU A C 1
ATOM 650 O O . LEU A 1 84 ? -3.617 1.995 11.316 1.00 93.44 84 LEU A O 1
ATOM 654 N N . LYS A 1 85 ? -1.615 1.554 10.438 1.00 91.44 85 LYS A N 1
ATOM 655 C CA . LYS A 1 85 ? -1.718 0.092 10.607 1.00 91.44 85 LYS A CA 1
ATOM 656 C C . LYS A 1 85 ? -1.668 -0.375 12.062 1.00 91.44 85 LYS A C 1
ATOM 658 O O . LYS A 1 85 ? -2.109 -1.488 12.339 1.00 91.44 85 LYS A O 1
ATOM 663 N N . LYS A 1 86 ? -1.067 0.411 12.957 1.00 94.88 86 LYS A N 1
ATOM 664 C CA . LYS A 1 86 ? -0.969 0.098 14.392 1.00 94.88 86 LYS A CA 1
ATOM 665 C C . LYS A 1 86 ? -2.195 0.567 15.170 1.00 94.88 86 LYS A C 1
ATOM 667 O O . LYS A 1 86 ? -2.361 0.164 16.317 1.00 94.88 86 LYS A O 1
ATOM 672 N N . ASP A 1 87 ? -3.029 1.407 14.570 1.00 96.44 87 ASP A N 1
ATOM 673 C CA . ASP A 1 87 ? -4.245 1.892 15.199 1.00 96.44 87 ASP A CA 1
ATOM 674 C C . ASP A 1 87 ? -5.321 0.794 15.217 1.00 96.44 87 ASP A C 1
ATOM 676 O O . ASP A 1 87 ? -5.831 0.368 14.183 1.00 96.44 87 ASP A O 1
ATOM 680 N N . HIS A 1 88 ? -5.656 0.318 16.417 1.00 95.06 88 HIS A N 1
ATOM 681 C CA . HIS A 1 88 ? -6.678 -0.707 16.636 1.00 95.06 88 HIS A CA 1
ATOM 682 C C . HIS A 1 88 ? -8.107 -0.141 16.698 1.00 95.06 88 HIS A C 1
ATOM 684 O O . HIS A 1 88 ? -9.073 -0.909 16.744 1.00 95.06 88 HIS A O 1
ATOM 690 N N . THR A 1 89 ? -8.263 1.186 16.706 1.00 97.25 89 THR A N 1
ATOM 691 C CA . THR A 1 89 ? -9.576 1.851 16.694 1.00 97.25 89 THR A CA 1
ATOM 692 C C . THR A 1 89 ? -10.219 1.844 15.311 1.00 97.25 89 THR A C 1
ATOM 694 O O . THR A 1 89 ? -11.425 2.058 15.196 1.00 97.25 89 THR A O 1
ATOM 697 N N . ILE A 1 90 ? -9.443 1.526 14.273 1.00 96.12 90 ILE A N 1
ATOM 698 C CA . ILE A 1 90 ? -9.909 1.457 12.894 1.00 96.12 90 ILE A CA 1
ATOM 699 C C . ILE A 1 90 ? -9.668 0.082 12.266 1.00 96.12 90 ILE A C 1
ATOM 701 O O . ILE A 1 90 ? -8.725 -0.643 12.578 1.00 96.12 90 ILE A O 1
ATOM 705 N N . VAL A 1 91 ? -10.513 -0.251 11.298 1.00 94.75 91 VAL A N 1
ATOM 706 C CA . VAL A 1 91 ? -10.427 -1.437 10.453 1.00 94.75 91 VAL A CA 1
ATOM 707 C C . VAL A 1 91 ? -10.249 -0.985 9.009 1.00 94.75 91 VAL A C 1
ATOM 709 O O . VAL A 1 91 ? -11.029 -0.187 8.491 1.00 94.75 91 VAL A O 1
ATOM 712 N N . ILE A 1 92 ? -9.224 -1.521 8.344 1.00 93.50 92 ILE A N 1
ATOM 713 C CA . ILE A 1 92 ? -8.914 -1.234 6.940 1.00 93.50 92 ILE A CA 1
ATOM 714 C C . ILE A 1 92 ? -9.263 -2.470 6.105 1.00 93.50 92 ILE A C 1
ATOM 716 O O . ILE A 1 92 ? -8.689 -3.544 6.305 1.00 93.50 92 ILE A O 1
ATOM 720 N N . ARG A 1 93 ? -10.202 -2.337 5.162 1.00 91.81 93 ARG A N 1
ATOM 721 C CA . ARG A 1 93 ? -10.659 -3.431 4.282 1.00 91.81 93 ARG A CA 1
ATOM 722 C C . ARG A 1 93 ? -10.712 -2.987 2.827 1.00 91.81 93 ARG A C 1
ATOM 724 O O . ARG A 1 93 ? -10.882 -1.810 2.527 1.00 91.81 93 ARG A O 1
ATOM 731 N N . GLN A 1 94 ? -10.581 -3.943 1.911 1.00 94.06 94 GLN A N 1
ATOM 732 C CA . GLN A 1 94 ? -10.877 -3.684 0.504 1.00 94.06 94 GLN A CA 1
ATOM 733 C C . GLN A 1 94 ? -12.374 -3.424 0.341 1.00 94.06 94 GLN A C 1
ATOM 735 O O . GLN A 1 94 ? -13.194 -4.091 0.971 1.00 94.06 94 GLN A O 1
ATOM 740 N N . SER A 1 95 ? -12.717 -2.437 -0.481 1.00 92.62 95 SER A N 1
ATOM 741 C CA . SER A 1 95 ? -14.101 -2.192 -0.860 1.00 92.62 95 SER A CA 1
ATOM 742 C C . SER A 1 95 ? -14.585 -3.310 -1.777 1.00 92.62 95 SER A C 1
ATOM 744 O O . SER A 1 95 ? -13.847 -3.772 -2.644 1.00 92.62 95 SER A O 1
ATOM 746 N N . ASP A 1 96 ? -15.842 -3.704 -1.606 1.00 89.50 96 ASP A N 1
ATOM 747 C CA . ASP A 1 96 ? -16.534 -4.646 -2.488 1.00 89.50 96 ASP A CA 1
ATOM 748 C C . ASP A 1 96 ? -16.574 -4.150 -3.948 1.00 89.50 96 ASP A C 1
ATOM 750 O O . ASP A 1 96 ? -16.468 -4.923 -4.899 1.00 89.50 96 ASP A O 1
ATOM 754 N N . LYS A 1 97 ? -16.640 -2.824 -4.138 1.00 86.06 97 LYS A N 1
ATOM 755 C CA . LYS A 1 97 ? -16.614 -2.188 -5.458 1.00 86.06 97 LYS A CA 1
ATOM 756 C C . LYS A 1 97 ? -15.178 -1.812 -5.817 1.00 86.06 97 LYS A C 1
ATOM 758 O O . LYS A 1 97 ? -14.497 -1.112 -5.068 1.00 86.06 97 LYS A O 1
ATOM 763 N N . GLY A 1 98 ? -14.732 -2.317 -6.966 1.00 84.62 98 GLY A N 1
ATOM 764 C CA . GLY A 1 98 ? -13.322 -2.450 -7.331 1.00 84.62 98 GLY A CA 1
ATOM 765 C C . GLY A 1 98 ? -12.437 -1.221 -7.100 1.00 84.62 98 GLY A C 1
ATOM 766 O O . GLY A 1 98 ? -12.796 -0.091 -7.420 1.00 84.62 98 GLY A O 1
ATOM 767 N N . GLY A 1 99 ? -11.233 -1.491 -6.591 1.00 82.31 99 GLY A N 1
ATOM 768 C CA . GLY A 1 99 ? -10.100 -0.562 -6.534 1.00 82.31 99 GLY A CA 1
ATOM 769 C C . GLY A 1 99 ? -10.001 0.301 -5.276 1.00 82.31 99 GLY A C 1
ATOM 770 O O . GLY A 1 99 ? -8.924 0.821 -4.997 1.00 82.31 99 GLY A O 1
ATOM 771 N N . ASN A 1 100 ? -11.073 0.419 -4.493 1.00 91.69 100 ASN A N 1
ATOM 772 C CA . ASN A 1 100 ? -11.094 1.286 -3.316 1.00 91.69 100 ASN A CA 1
ATOM 773 C C . ASN A 1 100 ? -10.790 0.533 -2.012 1.00 91.69 100 ASN A C 1
ATOM 775 O O . ASN A 1 100 ? -10.978 -0.679 -1.898 1.00 91.69 100 ASN A O 1
ATOM 779 N N . VAL A 1 101 ? -10.349 1.281 -1.001 1.00 92.06 101 VAL A N 1
ATOM 780 C CA . VAL A 1 101 ? -10.134 0.811 0.375 1.00 92.06 101 VAL A CA 1
ATOM 781 C C . VAL A 1 101 ? -11.085 1.574 1.292 1.00 92.06 101 VAL A C 1
ATOM 783 O O . VAL A 1 101 ? -11.255 2.781 1.139 1.00 92.06 101 VAL A O 1
ATOM 786 N N . VAL A 1 102 ? -11.713 0.870 2.230 1.00 92.06 102 VAL A N 1
ATOM 787 C CA . VAL A 1 102 ? -12.624 1.440 3.226 1.00 92.06 102 VAL A CA 1
ATOM 788 C C . VAL A 1 102 ? -11.932 1.440 4.586 1.00 92.06 102 VAL A C 1
ATOM 790 O O . VAL A 1 102 ? -11.325 0.440 4.978 1.00 92.06 102 VAL A O 1
ATOM 793 N N . ILE A 1 103 ? -12.039 2.564 5.293 1.00 93.50 103 ILE A N 1
ATOM 794 C CA . ILE A 1 103 ? -11.622 2.717 6.688 1.00 93.50 103 ILE A CA 1
ATOM 795 C C . ILE A 1 103 ? -12.892 2.831 7.524 1.00 93.50 103 ILE A C 1
ATOM 797 O O . ILE A 1 103 ? -13.766 3.640 7.212 1.00 93.50 103 ILE A O 1
ATOM 801 N N . GLN A 1 104 ? -13.012 2.000 8.552 1.00 94.19 104 GLN A N 1
ATOM 802 C CA . GLN A 1 104 ? -14.184 1.954 9.423 1.00 94.19 104 GLN A CA 1
ATOM 803 C C . GLN A 1 104 ? -13.743 1.983 10.879 1.00 94.19 104 GLN A C 1
ATOM 805 O O . GLN A 1 104 ? -12.705 1.426 11.213 1.00 94.19 104 GLN A O 1
ATOM 810 N N . ASP A 1 105 ? -14.537 2.604 11.743 1.00 97.00 105 ASP A N 1
ATOM 811 C CA . ASP A 1 105 ? -14.355 2.488 13.189 1.00 97.00 105 ASP A CA 1
ATOM 812 C C . ASP A 1 105 ? -14.610 1.038 13.637 1.00 97.00 105 ASP A C 1
ATOM 814 O O . ASP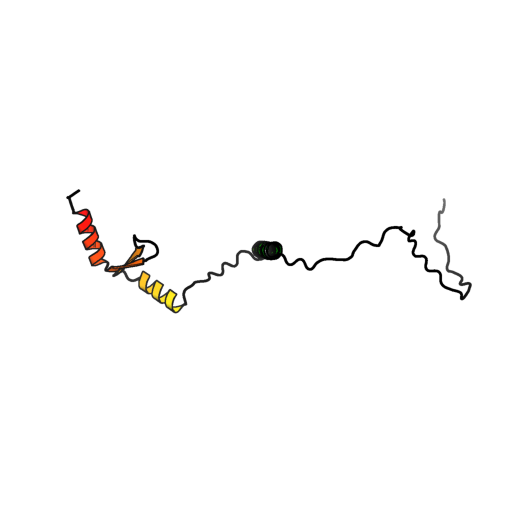 A 1 105 ? -15.593 0.411 13.225 1.00 97.00 105 ASP A O 1
ATOM 818 N N . THR A 1 106 ? -13.722 0.501 14.475 1.00 96.94 106 THR A N 1
ATOM 819 C CA . THR A 1 106 ? -13.752 -0.906 14.896 1.00 96.94 106 THR A CA 1
ATOM 820 C C . THR A 1 106 ? -15.035 -1.250 15.650 1.00 96.94 106 THR A C 1
ATOM 822 O O . THR A 1 106 ? -15.602 -2.321 15.428 1.00 96.94 106 THR A O 1
ATOM 825 N N . ILE A 1 107 ? -15.523 -0.357 16.516 1.00 97.62 107 ILE A N 1
ATOM 826 C CA . ILE A 1 107 ? -16.709 -0.614 17.345 1.00 97.62 107 ILE A CA 1
ATOM 827 C C . ILE A 1 107 ? -17.945 -0.737 16.453 1.00 97.62 107 ILE A C 1
ATOM 829 O O . ILE A 1 107 ? -18.679 -1.724 16.534 1.00 97.62 107 ILE A O 1
ATOM 833 N N . ASN A 1 108 ? -18.140 0.230 15.559 1.00 96.50 108 ASN A N 1
ATOM 834 C CA . ASN A 1 108 ? -19.266 0.235 14.631 1.00 96.50 108 ASN A CA 1
ATOM 835 C C . ASN A 1 108 ? -19.190 -0.922 13.628 1.00 96.50 108 ASN A C 1
ATOM 837 O O . ASN A 1 108 ? -20.211 -1.539 13.331 1.00 96.50 108 ASN A O 1
ATOM 841 N N . TYR A 1 109 ? -17.991 -1.258 13.141 1.00 95.88 109 TYR A N 1
ATOM 842 C CA . TYR A 1 109 ? -17.785 -2.396 12.243 1.00 95.88 109 TYR A CA 1
ATOM 843 C C . TYR A 1 109 ? -18.215 -3.721 12.885 1.00 95.88 109 TYR A C 1
ATOM 845 O O . TYR A 1 109 ? -18.923 -4.517 12.266 1.00 95.88 109 TYR A O 1
ATOM 853 N N . VAL A 1 110 ? -17.826 -3.949 14.143 1.00 96.19 110 VAL A N 1
ATOM 854 C CA . VAL A 1 110 ? -18.213 -5.156 14.886 1.00 96.19 110 VAL A CA 1
ATOM 855 C C . VAL A 1 110 ? -19.715 -5.170 15.161 1.00 96.19 110 VAL A C 1
ATOM 857 O O . VAL A 1 110 ? -20.361 -6.193 14.931 1.00 96.19 110 VAL A O 1
ATOM 860 N N . ALA A 1 111 ? -20.283 -4.047 15.609 1.00 96.38 111 ALA A N 1
ATOM 861 C CA . ALA A 1 111 ? -21.715 -3.936 15.877 1.00 96.38 111 ALA A CA 1
ATOM 862 C C . ALA A 1 111 ? -22.556 -4.238 14.626 1.00 96.38 111 ALA A C 1
ATOM 864 O O . ALA A 1 111 ? -23.524 -4.996 14.698 1.00 96.38 111 ALA A O 1
ATOM 865 N N . GLU A 1 112 ? -22.151 -3.711 13.470 1.00 93.94 112 GLU A N 1
ATOM 866 C CA . GLU A 1 112 ? -22.825 -3.969 12.199 1.00 93.94 112 GLU A CA 1
ATOM 867 C C . GLU A 1 112 ? -22.698 -5.435 11.769 1.00 93.94 112 GLU A C 1
ATOM 869 O O . GLU A 1 112 ? -23.686 -6.037 11.351 1.00 93.94 112 GLU A O 1
ATOM 874 N N . GLY A 1 113 ? -21.524 -6.052 11.937 1.00 94.12 113 GLY A N 1
ATOM 875 C CA . GLY A 1 113 ? -21.344 -7.480 11.666 1.00 94.12 113 GLY A CA 1
ATOM 876 C C . GLY A 1 113 ? -22.269 -8.360 12.513 1.00 94.12 113 GLY A C 1
ATOM 877 O O . GLY A 1 113 ? -22.927 -9.258 11.989 1.00 94.12 113 GLY A O 1
ATOM 878 N N . VAL A 1 114 ? -22.392 -8.065 13.810 1.00 95.75 114 VAL A N 1
ATOM 879 C CA . VAL A 1 114 ? -23.326 -8.768 14.707 1.00 95.75 114 VAL A CA 1
ATOM 880 C C . VAL A 1 114 ? -24.777 -8.547 14.274 1.00 95.75 114 VAL A C 1
ATOM 882 O O . VAL A 1 114 ? -25.563 -9.495 14.263 1.00 95.75 114 VAL A O 1
ATOM 885 N N . ARG A 1 115 ? -25.140 -7.326 13.865 1.00 95.06 115 ARG A N 1
ATOM 886 C CA . ARG A 1 115 ? -26.484 -7.014 13.361 1.00 95.06 115 ARG A CA 1
ATOM 887 C C . ARG A 1 115 ? -26.820 -7.824 12.104 1.00 95.06 115 ARG A C 1
ATOM 889 O O . ARG A 1 115 ? -27.923 -8.344 12.005 1.00 95.06 115 ARG A O 1
ATOM 896 N N . GLN A 1 116 ? -25.881 -7.954 11.167 1.00 92.50 116 GLN A N 1
ATOM 897 C CA . GLN A 1 116 ? -26.076 -8.731 9.938 1.00 92.50 116 GLN A CA 1
ATOM 898 C C . GLN A 1 116 ? -26.190 -10.234 10.213 1.00 92.50 116 GLN A C 1
ATOM 900 O O . GLN A 1 116 ? -27.055 -10.893 9.649 1.00 92.50 116 GLN A O 1
ATOM 905 N N . LEU A 1 117 ? -25.356 -10.773 11.107 1.00 92.62 117 LEU A N 1
ATOM 906 C CA . LEU A 1 117 ? -25.372 -12.198 11.459 1.00 92.62 117 LEU A CA 1
ATOM 907 C C . LEU A 1 117 ? -26.582 -12.609 12.306 1.00 92.62 117 LEU A C 1
ATOM 909 O O . LEU A 1 117 ? -26.922 -13.788 12.353 1.00 92.62 117 LEU A O 1
ATOM 913 N N . SER A 1 118 ? -27.205 -11.659 13.001 1.00 91.81 118 SER A N 1
ATOM 914 C CA . SER A 1 118 ? -28.392 -11.904 13.824 1.00 91.81 118 SER A CA 1
ATOM 915 C C . SER A 1 118 ? -29.713 -11.716 13.072 1.00 91.81 118 SER A C 1
ATOM 917 O O . SER A 1 118 ? -30.766 -12.008 13.642 1.00 91.81 118 SER A O 1
ATOM 919 N N . ASP A 1 119 ? -29.694 -11.268 11.809 1.00 85.25 119 ASP A N 1
ATOM 920 C CA . ASP A 1 119 ? -30.917 -11.184 11.006 1.00 85.25 119 ASP A CA 1
ATOM 921 C C . ASP A 1 119 ? -31.352 -12.590 10.564 1.00 85.25 119 ASP A C 1
ATOM 923 O O . ASP A 1 119 ? -30.708 -13.255 9.757 1.00 85.25 119 ASP A O 1
ATOM 927 N N . ILE A 1 120 ? -32.463 -13.050 11.136 1.00 83.19 120 ILE A N 1
ATOM 928 C CA . ILE A 1 120 ? -33.079 -14.365 10.891 1.00 83.19 120 ILE A CA 1
ATOM 929 C C . ILE A 1 120 ? -33.969 -14.377 9.643 1.00 83.19 120 ILE A C 1
ATOM 931 O O . ILE A 1 120 ? -34.544 -15.412 9.303 1.00 83.19 120 ILE A O 1
ATOM 935 N N . ARG A 1 121 ? -34.139 -13.233 8.975 1.00 70.19 121 ARG A N 1
ATOM 936 C CA . ARG A 1 121 ? -34.954 -13.129 7.765 1.00 70.19 121 ARG A CA 1
ATOM 937 C C . ARG A 1 121 ? -34.085 -13.459 6.554 1.00 70.19 121 ARG A C 1
ATOM 939 O O . ARG A 1 121 ? -33.272 -12.640 6.134 1.00 70.19 121 ARG A O 1
ATOM 946 N N . CYS A 1 122 ? -34.253 -14.677 6.045 1.00 58.34 122 CYS A N 1
ATOM 947 C CA . CYS A 1 122 ? -33.748 -15.109 4.742 1.00 58.34 122 CYS A CA 1
ATOM 948 C C . CYS A 1 122 ? -34.639 -14.585 3.612 1.00 58.34 122 CYS A C 1
ATOM 950 O O . CYS A 1 122 ? -35.879 -14.583 3.801 1.00 58.34 122 CYS A O 1
#

pLDDT: mean 77.44, std 20.18, range [36.22, 97.62]

Secondary structure (DSSP, 8-state):
------------------------------SSPPPP--------HHHHHHHHHHHHHHHHHHH--------SS-HHHHHHHHHHHH-TTEEEEE-SSTT-EEEEEHHHHHHHHHHHHT----

Organism: Pleurodeles waltl (NCBI:txid8319)

Foldseek 3Di:
DDDDDDDDDDDDDDDDDDDDDDDPPPDDPDPDDPDDPDDDPDDDVVVVVVVVVVVVVVCCVPVNPPPPVPPPDDPVRVVVVVVVVPDPQWDWADDPPPDDIDIDGPVVVVVVVVVVVPPPDD

Sequence (122 aa):
MDLCEGVDAHDDPILNLMGTGIALDGTCPSKFKPKSTFLPAIHCDALDVFEREMTKQVKKLRYGVMNVKNNNLSGEQWQALQELKKDHTIVIRQSDKGGNVVIQDTINYVAEGVRQLSDIRC

InterPro domains:
  IPR059466 Domain of unknown function DUF8422 [PF28514] (31-120)